Protein AF-A0A662C6M6-F1 (afdb_monomer_lite)

Sequence (100 aa):
MRVYSKEEIIEMEDLYALQELDVVYYQLSKGELGWLEFIKGKYSIADYVYSNLYNGILALERLEMSKVLDDDCKGFGKAAMLSDDSGLQRLFFWLYIEEE

Foldseek 3Di:
DDEDEFCRLLPDPDDVVCVPPQKHKYQDDPVNVVVLVVCPPPALLSVQQVVQADPRIGIDGLPVLQVRCCRGPVQPLADPPDDCSTSVRSVSNVSHDGDD

Secondary structure (DSSP, 8-state):
--EE-HHHHHH-S-SGGGTT-SEEEEE--HHHHHHHHHHTTT-HHHHHHHHTEETTEEEEEHHHHHHHHHHHHTTS---TT--TTSHHHHHHHHH-----

Radius of gyration: 12.36 Å; chains: 1; bounding box: 34×28×36 Å

pLDDT: mean 91.48, std 6.02, range [59.81, 97.94]

Structure (mmCIF, N/CA/C/O backbone):
data_AF-A0A662C6M6-F1
#
_entry.id   AF-A0A662C6M6-F1
#
loop_
_atom_site.group_PDB
_atom_site.id
_atom_site.type_symbol
_atom_site.label_atom_id
_atom_site.label_alt_id
_atom_site.label_comp_id
_atom_site.label_asym_id
_atom_site.label_entity_id
_atom_site.label_seq_id
_atom_site.pdbx_PDB_ins_code
_atom_site.Cartn_x
_atom_site.Cartn_y
_atom_site.Cartn_z
_atom_site.occupancy
_atom_site.B_iso_or_equiv
_atom_site.auth_seq_id
_atom_site.auth_comp_id
_atom_site.auth_asym_id
_atom_site.auth_atom_id
_atom_site.pdbx_PDB_model_num
ATOM 1 N N . MET A 1 1 ? 6.878 -17.802 3.343 1.00 78.88 1 MET A N 1
ATOM 2 C CA . MET A 1 1 ? 6.196 -16.497 3.259 1.00 78.88 1 MET A CA 1
ATOM 3 C C . MET A 1 1 ? 7.026 -15.488 4.034 1.00 78.88 1 MET A C 1
ATOM 5 O O . MET A 1 1 ? 7.129 -15.629 5.247 1.00 78.88 1 MET A O 1
ATOM 9 N N . ARG A 1 2 ? 7.700 -14.564 3.341 1.00 92.12 2 ARG A N 1
ATOM 10 C CA . ARG A 1 2 ? 8.445 -13.468 3.977 1.00 92.12 2 ARG A CA 1
ATOM 11 C C . ARG A 1 2 ? 7.505 -12.276 4.116 1.00 92.12 2 ARG A C 1
ATOM 13 O O . ARG A 1 2 ? 6.796 -11.980 3.164 1.00 92.12 2 ARG A O 1
ATOM 20 N N . VAL A 1 3 ? 7.500 -11.645 5.285 1.00 96.25 3 VAL A N 1
ATOM 21 C CA . VA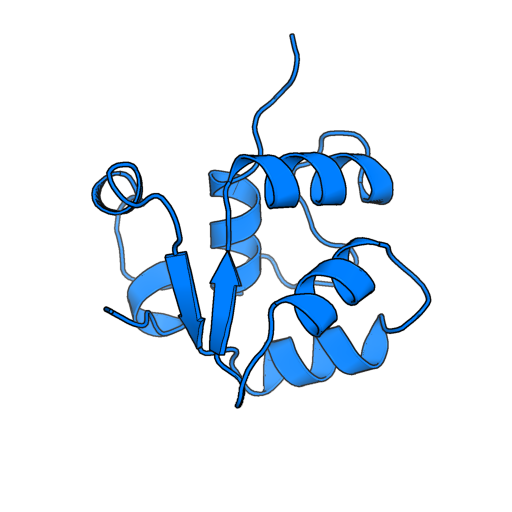L A 1 3 ? 6.732 -10.427 5.560 1.00 96.25 3 VAL A CA 1
ATOM 22 C C . VAL A 1 3 ? 7.724 -9.287 5.716 1.00 96.25 3 VAL A C 1
ATOM 24 O O . VAL A 1 3 ? 8.698 -9.449 6.446 1.00 96.25 3 VAL A O 1
ATOM 27 N N . TYR A 1 4 ? 7.478 -8.183 5.023 1.00 96.50 4 TYR A N 1
ATOM 28 C CA . TYR A 1 4 ? 8.319 -6.994 5.043 1.00 96.50 4 TYR A CA 1
ATOM 29 C C . TYR A 1 4 ? 7.746 -5.950 6.000 1.00 96.50 4 TYR A C 1
ATOM 31 O O . TYR A 1 4 ? 6.531 -5.732 6.019 1.00 96.50 4 TYR A O 1
ATOM 39 N N . SER A 1 5 ? 8.601 -5.299 6.786 1.00 95.69 5 SER A N 1
ATOM 40 C CA . SER A 1 5 ? 8.211 -4.137 7.590 1.00 95.69 5 SER A CA 1
ATOM 41 C C . SER A 1 5 ? 8.368 -2.822 6.822 1.00 95.69 5 SER A C 1
ATOM 43 O O . SER A 1 5 ? 8.997 -2.760 5.762 1.00 95.69 5 SER A O 1
ATOM 45 N N . LYS A 1 6 ? 7.823 -1.740 7.391 1.00 94.50 6 LYS A N 1
ATOM 46 C CA . LYS A 1 6 ? 8.042 -0.374 6.905 1.00 94.50 6 LYS A CA 1
ATOM 47 C C . LYS A 1 6 ? 9.533 -0.059 6.754 1.00 94.50 6 LYS A C 1
ATOM 49 O O . LYS A 1 6 ? 9.940 0.478 5.730 1.00 94.50 6 LYS A O 1
ATOM 54 N N . GLU A 1 7 ? 10.324 -0.368 7.776 1.00 94.12 7 GLU A N 1
ATOM 55 C CA . GLU A 1 7 ? 11.756 -0.072 7.834 1.00 94.12 7 GLU A CA 1
ATOM 56 C C . GLU A 1 7 ? 12.507 -0.819 6.732 1.00 94.12 7 GLU A C 1
ATOM 58 O O . GLU A 1 7 ? 13.239 -0.186 5.982 1.00 94.12 7 GLU A O 1
ATOM 63 N N . GLU A 1 8 ? 12.239 -2.118 6.544 1.00 94.56 8 GLU A N 1
ATOM 64 C CA . GLU A 1 8 ? 12.859 -2.898 5.464 1.00 94.56 8 GLU A CA 1
ATOM 65 C C . GLU A 1 8 ? 12.562 -2.298 4.085 1.00 94.56 8 GLU A C 1
ATOM 67 O O . GLU A 1 8 ? 13.468 -2.140 3.273 1.00 94.56 8 GLU A O 1
ATOM 72 N N . ILE A 1 9 ? 11.303 -1.935 3.820 1.00 95.06 9 ILE A N 1
ATOM 73 C CA . ILE A 1 9 ? 10.905 -1.354 2.533 1.00 95.06 9 ILE A CA 1
ATOM 74 C C . ILE A 1 9 ? 11.534 0.022 2.309 1.00 95.06 9 ILE A C 1
ATOM 76 O O . ILE A 1 9 ? 11.849 0.363 1.172 1.00 95.06 9 ILE A O 1
ATOM 80 N N . ILE A 1 10 ? 11.715 0.834 3.352 1.00 92.88 10 ILE A N 1
ATOM 81 C CA . ILE A 1 10 ? 12.326 2.168 3.241 1.00 92.88 10 ILE A CA 1
ATOM 82 C C . ILE A 1 10 ? 13.852 2.080 3.110 1.00 92.88 10 ILE A C 1
ATOM 84 O O . ILE A 1 10 ? 14.438 2.842 2.347 1.00 92.88 10 ILE A O 1
ATOM 88 N N . GLU A 1 11 ? 14.496 1.153 3.814 1.00 93.00 11 GLU A N 1
ATOM 89 C CA . GLU A 1 11 ? 15.955 0.991 3.805 1.00 93.00 11 GLU A CA 1
ATOM 90 C C . GLU A 1 11 ? 16.479 0.306 2.538 1.00 93.00 11 GLU A C 1
ATOM 92 O O . GLU A 1 11 ? 17.649 0.466 2.194 1.00 93.00 11 GLU A O 1
ATOM 97 N N . MET A 1 12 ? 15.627 -0.432 1.823 1.00 92.56 12 MET A N 1
ATOM 98 C CA . MET A 1 12 ? 15.964 -0.969 0.508 1.00 92.56 12 MET A CA 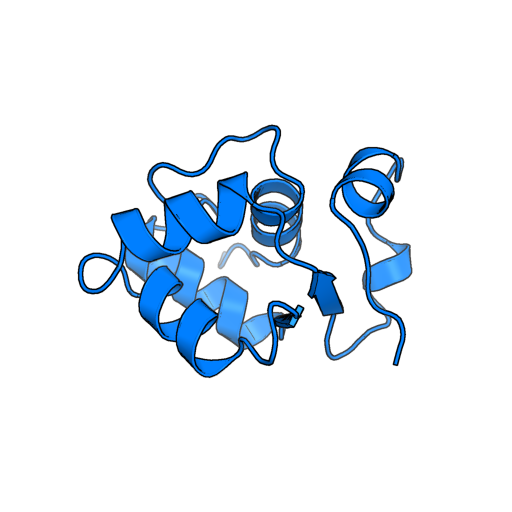1
ATOM 99 C C . MET A 1 12 ? 16.363 0.158 -0.454 1.00 92.56 12 MET A C 1
ATOM 101 O O . MET A 1 12 ? 15.641 1.145 -0.603 1.00 92.56 12 MET A O 1
ATOM 105 N N . GLU A 1 13 ? 17.502 0.003 -1.131 1.00 89.06 13 GLU A N 1
ATOM 106 C CA . GLU A 1 13 ? 17.947 0.943 -2.168 1.00 89.06 13 GLU A CA 1
ATOM 107 C C . GLU A 1 13 ? 16.940 0.964 -3.327 1.00 89.06 13 GLU A C 1
ATOM 109 O O . GLU A 1 13 ? 16.415 2.016 -3.692 1.00 89.06 13 GLU A O 1
ATOM 114 N N . ASP A 1 14 ? 16.561 -0.222 -3.800 1.00 91.00 14 ASP A N 1
ATOM 115 C CA . ASP A 1 14 ? 15.503 -0.449 -4.777 1.00 91.00 14 ASP A CA 1
ATOM 116 C C . ASP A 1 14 ? 14.628 -1.651 -4.386 1.00 91.00 14 ASP A C 1
ATOM 118 O O . ASP A 1 14 ? 14.912 -2.381 -3.436 1.00 91.00 14 ASP A O 1
ATOM 122 N N . LEU A 1 15 ? 13.532 -1.845 -5.120 1.00 92.25 15 LEU A N 1
ATOM 123 C CA . LEU A 1 15 ? 12.576 -2.927 -4.884 1.00 92.25 15 LEU A CA 1
ATOM 124 C C . LEU A 1 15 ? 12.679 -4.046 -5.938 1.00 92.25 15 LEU A C 1
ATOM 126 O O . LEU A 1 15 ? 11.762 -4.858 -6.051 1.00 92.25 15 LEU A O 1
ATOM 130 N N . TYR A 1 16 ? 13.777 -4.140 -6.704 1.00 89.31 16 TYR A N 1
ATOM 131 C CA . TYR A 1 16 ? 13.929 -5.173 -7.742 1.00 89.31 16 TYR A CA 1
ATOM 132 C C . TYR A 1 16 ? 13.886 -6.586 -7.170 1.00 89.31 16 TYR A C 1
ATOM 134 O O . TYR A 1 16 ? 13.331 -7.489 -7.790 1.00 89.31 16 TYR A O 1
ATOM 142 N N . ALA A 1 17 ? 14.387 -6.778 -5.949 1.00 87.12 17 ALA A N 1
ATOM 143 C CA . ALA A 1 17 ? 14.320 -8.065 -5.261 1.00 87.12 17 ALA A CA 1
ATOM 144 C C . ALA A 1 17 ? 12.881 -8.575 -5.043 1.00 87.12 17 ALA A C 1
ATOM 146 O O . ALA A 1 17 ? 12.688 -9.763 -4.792 1.00 87.12 17 ALA A O 1
ATOM 147 N N . LEU A 1 18 ? 11.875 -7.695 -5.120 1.00 89.88 18 LEU A N 1
ATOM 148 C CA . LEU A 1 18 ? 10.466 -8.059 -4.998 1.00 89.88 18 LEU A CA 1
ATOM 149 C C . LEU A 1 18 ? 9.843 -8.475 -6.339 1.00 89.88 18 LEU A C 1
ATOM 151 O O . LEU A 1 18 ? 8.747 -9.021 -6.340 1.00 89.88 18 LEU A O 1
ATOM 155 N N . GLN A 1 19 ? 10.506 -8.226 -7.475 1.00 86.44 19 GLN A N 1
ATOM 156 C CA . GLN A 1 19 ? 9.946 -8.464 -8.812 1.00 86.44 19 GLN A CA 1
ATOM 157 C C . GLN A 1 19 ? 9.669 -9.946 -9.091 1.00 86.44 19 GLN A C 1
ATOM 159 O O . GLN A 1 19 ? 8.729 -10.263 -9.810 1.00 86.44 19 GLN A O 1
ATOM 164 N N . GLU A 1 20 ? 10.450 -10.835 -8.482 1.00 85.25 20 GLU A N 1
ATOM 165 C CA . GLU A 1 20 ? 10.298 -12.292 -8.588 1.00 85.25 20 GLU A CA 1
ATOM 166 C C . GLU A 1 20 ? 9.176 -12.849 -7.688 1.00 85.25 20 GLU A C 1
ATOM 168 O O . GLU A 1 20 ? 8.981 -14.062 -7.614 1.00 85.25 20 GLU A O 1
ATOM 173 N N . LEU A 1 21 ? 8.472 -11.990 -6.940 1.00 87.31 21 LEU A N 1
ATOM 174 C CA . LEU A 1 21 ? 7.401 -12.395 -6.035 1.00 87.31 21 LEU A CA 1
ATOM 175 C C . LEU A 1 21 ? 6.035 -12.152 -6.679 1.00 87.31 21 LEU A C 1
ATOM 177 O O . LEU A 1 21 ? 5.703 -11.019 -7.019 1.00 87.31 21 LEU A O 1
ATOM 181 N N . ASP A 1 22 ? 5.209 -13.199 -6.734 1.00 88.44 22 ASP A N 1
ATOM 182 C CA . ASP A 1 22 ? 3.803 -13.083 -7.150 1.00 88.44 22 ASP A CA 1
ATOM 183 C C . ASP A 1 22 ? 2.994 -12.211 -6.175 1.00 88.44 22 ASP A C 1
ATOM 185 O O . ASP A 1 22 ? 2.093 -11.474 -6.567 1.00 88.44 22 ASP A O 1
ATOM 189 N N . VAL A 1 23 ? 3.317 -12.303 -4.879 1.00 93.81 23 VAL A N 1
ATOM 190 C CA . VAL A 1 23 ? 2.646 -11.569 -3.803 1.00 93.81 23 VAL A CA 1
ATOM 191 C C . VAL A 1 23 ? 3.677 -11.034 -2.817 1.00 93.81 23 VAL A C 1
ATOM 193 O O . VAL A 1 23 ? 4.495 -11.787 -2.276 1.00 93.81 23 VAL A O 1
ATOM 196 N N . VAL A 1 24 ? 3.599 -9.737 -2.524 1.00 95.44 24 VAL A N 1
ATOM 197 C CA . VAL A 1 24 ? 4.389 -9.093 -1.470 1.00 95.44 24 VAL A CA 1
ATOM 198 C C . VAL A 1 24 ? 3.557 -9.035 -0.194 1.00 95.44 24 VAL A C 1
ATOM 200 O O . VAL A 1 24 ? 2.466 -8.475 -0.178 1.00 95.44 24 VAL A O 1
ATOM 203 N N . TYR A 1 25 ? 4.071 -9.595 0.899 1.00 96.75 25 TYR A N 1
ATOM 204 C CA . TYR A 1 25 ? 3.413 -9.506 2.203 1.00 96.75 25 TYR A CA 1
ATOM 205 C C . TYR A 1 25 ? 4.036 -8.382 3.019 1.00 96.75 25 TYR A C 1
ATOM 207 O O . TYR A 1 25 ? 5.227 -8.425 3.321 1.00 96.75 25 TYR A O 1
ATOM 215 N N . TYR A 1 26 ? 3.237 -7.394 3.403 1.00 97.50 26 TYR A N 1
ATOM 216 C CA . TYR A 1 26 ? 3.703 -6.193 4.090 1.00 97.50 26 TYR A CA 1
ATOM 217 C C . TYR A 1 26 ? 2.980 -6.001 5.424 1.00 97.50 26 TYR A C 1
ATOM 219 O O . TYR A 1 26 ? 1.754 -6.041 5.495 1.00 97.50 26 TYR A O 1
ATOM 227 N N . GLN A 1 27 ? 3.733 -5.789 6.500 1.00 97.94 27 GLN A N 1
ATOM 228 C CA . GLN A 1 27 ? 3.181 -5.490 7.816 1.00 97.94 27 GLN A CA 1
ATOM 229 C C . GLN A 1 27 ? 2.839 -4.001 7.903 1.00 97.94 27 GLN A C 1
ATOM 231 O O . GLN A 1 27 ? 3.736 -3.161 7.978 1.00 97.94 27 GLN A O 1
ATOM 236 N N . LEU A 1 28 ? 1.544 -3.678 7.980 1.00 96.75 28 LEU A N 1
ATOM 237 C CA . LEU A 1 28 ? 1.110 -2.297 8.166 1.00 96.75 28 LEU A CA 1
ATOM 238 C C . LEU A 1 28 ? 1.595 -1.762 9.517 1.00 96.75 28 LEU A C 1
ATOM 240 O O . LEU A 1 28 ? 1.407 -2.385 10.570 1.00 96.75 28 LEU A O 1
ATOM 244 N N . SER A 1 29 ? 2.187 -0.574 9.482 1.00 96.19 29 SER A N 1
ATOM 245 C CA . SER A 1 29 ? 2.514 0.210 10.666 1.00 96.19 29 SER A CA 1
ATOM 246 C C . SER A 1 29 ? 1.250 0.790 11.308 1.00 96.19 29 SER A C 1
ATOM 248 O O . SER A 1 29 ? 0.187 0.896 10.694 1.00 96.19 29 SER A O 1
ATOM 250 N N . LYS A 1 30 ? 1.367 1.256 12.558 1.00 95.31 30 LYS A N 1
ATOM 251 C CA . LYS A 1 30 ? 0.252 1.924 13.258 1.00 95.31 30 LYS A CA 1
ATOM 252 C C . LYS A 1 30 ? -0.281 3.142 12.493 1.00 95.31 30 LYS A C 1
ATOM 254 O O . LYS A 1 30 ? -1.479 3.403 12.535 1.00 95.31 30 LYS A O 1
ATOM 259 N N . GLY A 1 31 ? 0.602 3.879 11.816 1.00 94.81 31 GLY A N 1
ATOM 260 C CA . GLY A 1 31 ? 0.222 5.042 11.014 1.00 94.81 31 GLY A CA 1
ATOM 261 C C . GLY A 1 31 ? -0.584 4.652 9.777 1.00 94.81 31 GLY A C 1
ATOM 262 O O . GLY A 1 31 ? -1.611 5.264 9.506 1.00 94.81 31 GLY A O 1
ATOM 263 N N . GLU A 1 32 ? -0.169 3.598 9.074 1.00 96.75 32 GLU A N 1
ATOM 264 C CA . GLU A 1 32 ? -0.871 3.095 7.885 1.00 96.75 32 GLU A CA 1
ATOM 265 C C . GLU A 1 32 ? -2.217 2.458 8.247 1.00 96.75 32 GLU A C 1
ATOM 267 O O . GLU A 1 32 ? -3.197 2.660 7.541 1.00 96.75 32 GLU A O 1
ATOM 272 N N . LEU A 1 33 ? -2.318 1.775 9.392 1.00 96.25 33 LEU A N 1
ATOM 273 C CA . LEU A 1 33 ? -3.611 1.314 9.910 1.00 96.25 33 LEU A CA 1
ATOM 274 C C . LEU A 1 33 ? -4.549 2.489 10.223 1.00 96.25 33 LEU A C 1
ATOM 276 O O . LEU A 1 33 ? -5.729 2.447 9.886 1.00 96.25 33 LEU A O 1
ATOM 280 N N . GLY A 1 34 ? -4.027 3.559 10.832 1.00 95.88 34 GLY A N 1
ATOM 281 C CA . GLY A 1 34 ? -4.800 4.778 11.080 1.00 95.88 34 GLY A CA 1
ATOM 282 C C . GLY A 1 34 ? -5.264 5.461 9.790 1.00 95.88 34 GLY A C 1
ATOM 283 O O . GLY A 1 34 ? -6.401 5.923 9.715 1.00 95.88 34 GLY A O 1
ATOM 284 N N . TRP A 1 35 ? -4.409 5.484 8.764 1.00 95.62 35 TRP A N 1
ATOM 285 C CA . TRP A 1 35 ? -4.772 5.945 7.424 1.00 95.62 35 TRP A CA 1
ATOM 286 C C . TRP A 1 35 ? -5.893 5.092 6.820 1.00 95.62 35 TRP A C 1
ATOM 288 O O . TRP A 1 35 ? -6.891 5.651 6.367 1.00 95.62 35 TRP A O 1
ATOM 298 N N . LEU A 1 36 ? -5.775 3.763 6.874 1.00 96.19 36 LEU A N 1
ATOM 299 C CA . LEU A 1 36 ? -6.763 2.844 6.311 1.00 96.19 36 LEU A CA 1
ATOM 300 C C . LEU A 1 36 ? -8.152 3.054 6.933 1.00 96.19 36 LEU A C 1
ATOM 302 O O . LEU A 1 36 ? -9.139 3.204 6.213 1.00 96.19 36 LEU A O 1
ATOM 306 N N . GLU A 1 37 ? -8.221 3.160 8.263 1.00 95.94 37 GLU A N 1
ATOM 307 C CA . GLU A 1 37 ? -9.472 3.476 8.965 1.00 95.94 37 GLU A CA 1
ATOM 308 C C . GLU A 1 37 ? -10.026 4.853 8.571 1.00 95.9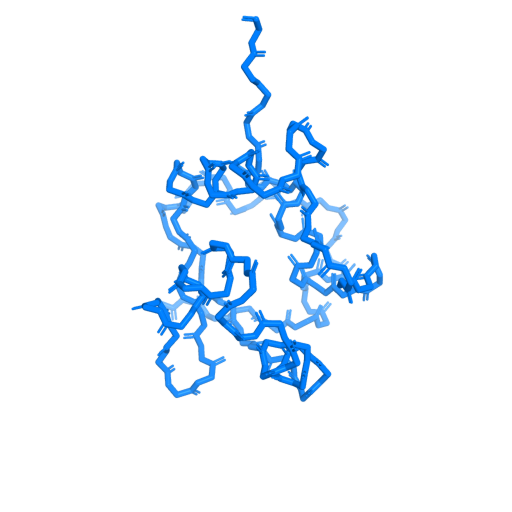4 37 GLU A C 1
ATOM 310 O O . GLU A 1 37 ? -11.238 5.028 8.435 1.00 95.94 37 GLU A O 1
ATOM 315 N N . PHE A 1 38 ? -9.155 5.841 8.347 1.00 95.69 38 PHE A N 1
ATOM 316 C CA . PHE A 1 38 ? -9.565 7.186 7.945 1.00 95.69 38 PHE A CA 1
ATOM 317 C C . PHE A 1 38 ? -10.181 7.232 6.539 1.00 95.69 38 PHE A C 1
ATOM 319 O O . PHE A 1 38 ? -11.106 8.022 6.294 1.00 95.69 38 PHE A O 1
ATOM 326 N N . ILE A 1 39 ? -9.681 6.414 5.612 1.00 94.00 39 ILE A N 1
ATOM 327 C CA . ILE A 1 39 ? -10.119 6.404 4.211 1.00 94.00 39 ILE A CA 1
ATOM 328 C C . ILE A 1 39 ? -11.201 5.361 3.898 1.00 94.00 39 ILE A C 1
ATOM 330 O O . ILE A 1 39 ? -11.709 5.319 2.777 1.00 94.00 39 ILE A O 1
ATOM 334 N N . LYS A 1 40 ? -11.585 4.551 4.888 1.00 94.19 40 LYS A N 1
ATOM 335 C CA . LYS A 1 40 ? -12.593 3.496 4.768 1.00 94.19 40 LYS A CA 1
ATOM 336 C C . LYS A 1 40 ? -13.886 3.979 4.105 1.00 94.19 40 LYS A C 1
ATOM 338 O O . LYS A 1 40 ? -14.488 4.963 4.540 1.00 94.19 40 LYS A O 1
ATOM 343 N N . GLY A 1 41 ? -14.322 3.251 3.074 1.00 91.94 41 GLY A N 1
ATOM 344 C CA . GLY A 1 41 ? -15.557 3.519 2.331 1.00 91.94 41 GLY A CA 1
ATOM 345 C C . GLY A 1 41 ? -15.534 4.785 1.467 1.00 91.94 41 GLY A C 1
ATOM 346 O O . GLY A 1 41 ? -16.593 5.218 1.018 1.00 91.94 41 GLY A O 1
ATOM 347 N N . LYS A 1 42 ? -14.364 5.410 1.272 1.00 92.50 42 LYS A N 1
ATOM 348 C CA . LYS A 1 42 ? -14.200 6.606 0.427 1.00 92.50 42 LYS A CA 1
ATOM 349 C C . LYS A 1 42 ? -13.444 6.327 -0.871 1.00 92.50 42 LYS A C 1
ATOM 351 O O . LYS A 1 42 ? -13.658 7.049 -1.836 1.00 92.50 42 LYS A O 1
ATOM 356 N N . TYR A 1 43 ? -12.558 5.334 -0.859 1.00 91.62 43 TYR A N 1
ATOM 357 C CA . TYR A 1 43 ? -11.618 5.030 -1.935 1.00 91.62 43 TYR A CA 1
ATOM 358 C C . TYR A 1 43 ? -11.516 3.513 -2.112 1.00 91.62 43 TYR A C 1
ATOM 360 O O . TYR A 1 43 ? -11.496 2.782 -1.117 1.00 91.62 43 TYR A O 1
ATOM 368 N N . SER A 1 44 ? -11.424 3.054 -3.355 1.00 91.81 44 SER A N 1
ATOM 369 C CA . SER A 1 44 ? -11.361 1.638 -3.740 1.00 91.81 44 SER A CA 1
ATOM 370 C C . SER A 1 44 ? -10.110 0.940 -3.187 1.00 91.81 44 SER A C 1
ATOM 372 O O . SER A 1 44 ? -10.144 -0.243 -2.850 1.00 91.81 44 SER A O 1
ATOM 374 N N . ILE A 1 45 ? -9.019 1.687 -2.990 1.00 93.44 45 ILE A N 1
ATOM 375 C CA . ILE A 1 45 ? -7.785 1.247 -2.335 1.00 93.44 45 ILE A CA 1
ATOM 376 C C . ILE A 1 45 ? -8.036 0.822 -0.895 1.00 93.44 45 ILE A C 1
ATOM 378 O O . ILE A 1 45 ? -7.429 -0.140 -0.433 1.00 93.44 45 ILE A O 1
ATOM 382 N N . ALA A 1 46 ? -8.967 1.474 -0.190 1.00 94.38 46 ALA A N 1
ATOM 383 C CA . ALA A 1 46 ? -9.344 1.037 1.147 1.00 94.38 46 ALA A CA 1
ATOM 384 C C . ALA A 1 46 ? -9.981 -0.354 1.086 1.00 94.38 46 ALA A C 1
ATOM 386 O O . ALA A 1 46 ? -9.609 -1.234 1.859 1.00 94.38 46 ALA A O 1
ATOM 387 N N . ASP A 1 47 ? -10.904 -0.562 0.146 1.00 94.31 47 ASP A N 1
ATOM 388 C CA . ASP A 1 47 ? -11.639 -1.819 -0.001 1.00 94.31 47 ASP A CA 1
ATOM 389 C C . ASP A 1 47 ? -10.708 -2.969 -0.405 1.00 94.31 47 ASP A C 1
ATOM 391 O O . ASP A 1 47 ? -10.791 -4.063 0.166 1.00 94.31 47 ASP A O 1
ATOM 395 N N . TYR A 1 48 ? -9.762 -2.709 -1.314 1.00 95.00 48 TYR A N 1
ATOM 396 C CA . TYR A 1 48 ? -8.714 -3.666 -1.661 1.00 95.00 48 TYR A CA 1
ATOM 397 C C . TYR A 1 48 ? -7.850 -4.014 -0.450 1.00 95.00 48 TYR A C 1
ATOM 399 O O . TYR A 1 48 ? -7.655 -5.195 -0.150 1.00 95.00 48 TYR A O 1
ATOM 407 N N . VAL A 1 49 ? -7.339 -2.998 0.259 1.00 95.56 49 VAL A N 1
ATOM 408 C CA . VAL A 1 49 ? -6.454 -3.215 1.407 1.00 95.56 49 VAL A CA 1
ATOM 409 C C . VAL A 1 49 ? -7.193 -4.011 2.478 1.00 95.56 49 VAL A C 1
ATOM 411 O O . VAL A 1 49 ? -6.646 -4.997 2.953 1.00 95.56 49 VAL A O 1
ATOM 414 N N . TYR A 1 50 ? -8.445 -3.679 2.811 1.00 95.75 50 TYR A N 1
ATOM 415 C CA . TYR A 1 50 ? -9.233 -4.455 3.776 1.00 95.75 50 TYR A CA 1
ATOM 416 C C . TYR A 1 50 ? -9.470 -5.902 3.342 1.00 95.75 50 TYR A C 1
ATOM 418 O O . TYR A 1 50 ? -9.396 -6.799 4.181 1.00 95.75 50 TYR A O 1
ATOM 426 N N . SER A 1 51 ? -9.744 -6.137 2.058 1.00 95.88 51 SER A N 1
ATOM 427 C CA . SER A 1 51 ? -10.010 -7.485 1.534 1.00 95.88 51 SER A CA 1
ATOM 428 C C . SER A 1 51 ? -8.769 -8.382 1.562 1.00 95.88 51 SER A C 1
ATOM 430 O O . SER A 1 51 ? -8.897 -9.599 1.674 1.00 95.88 51 SER A O 1
ATOM 432 N N . ASN A 1 52 ? -7.579 -7.778 1.520 1.00 96.56 52 ASN A N 1
ATOM 433 C CA . ASN A 1 52 ? -6.290 -8.469 1.505 1.00 96.56 52 ASN A CA 1
ATOM 434 C C . ASN A 1 52 ? -5.499 -8.344 2.822 1.00 96.56 52 ASN A C 1
ATOM 436 O O . ASN A 1 52 ? -4.342 -8.769 2.898 1.00 96.56 52 ASN A O 1
ATOM 440 N N . LEU A 1 53 ? -6.099 -7.769 3.869 1.00 97.00 53 LEU A N 1
ATOM 441 C CA . LEU A 1 53 ? -5.464 -7.570 5.171 1.00 97.00 53 LEU A CA 1
ATOM 442 C C . LEU A 1 53 ? -5.839 -8.692 6.142 1.00 97.00 53 LEU A C 1
ATOM 444 O O . LEU A 1 53 ? -6.998 -8.850 6.523 1.00 97.00 53 LEU A O 1
ATOM 448 N N . TYR A 1 54 ? -4.836 -9.415 6.637 1.00 95.75 54 TYR A N 1
ATOM 449 C CA . TYR A 1 54 ? -5.011 -10.447 7.655 1.00 95.75 54 TYR A CA 1
ATOM 450 C C . TYR A 1 54 ? -4.059 -10.225 8.831 1.00 95.75 54 TYR A C 1
ATOM 452 O O . TYR A 1 54 ? -2.841 -10.241 8.675 1.00 95.75 54 TYR A O 1
ATOM 460 N N . ASN A 1 55 ? -4.608 -10.008 10.031 1.00 94.44 55 ASN A N 1
ATOM 461 C CA . ASN A 1 55 ? -3.838 -9.728 11.254 1.00 94.44 55 ASN A CA 1
ATOM 462 C C . ASN A 1 55 ? -2.805 -8.591 11.097 1.00 94.44 55 ASN A C 1
ATOM 464 O O . ASN A 1 55 ? -1.715 -8.646 11.659 1.00 94.44 55 ASN A O 1
ATOM 468 N N . GLY A 1 56 ? -3.147 -7.553 10.326 1.00 94.94 56 GLY A N 1
ATOM 469 C CA . GLY A 1 56 ? -2.259 -6.418 10.052 1.00 94.94 56 GLY A CA 1
ATOM 470 C C . GLY A 1 56 ? -1.231 -6.660 8.938 1.00 94.94 56 GLY A C 1
ATOM 471 O O . GLY A 1 56 ? -0.490 -5.738 8.608 1.00 94.94 56 GLY A O 1
ATOM 472 N N . ILE A 1 57 ? -1.199 -7.858 8.349 1.00 97.25 57 ILE A N 1
ATOM 473 C CA . ILE A 1 57 ? -0.350 -8.207 7.209 1.00 97.25 57 ILE A CA 1
ATOM 474 C C . ILE A 1 57 ? -1.177 -8.077 5.935 1.00 97.25 57 ILE A C 1
ATOM 476 O O . ILE A 1 57 ? -2.183 -8.766 5.767 1.00 97.25 57 ILE A O 1
ATOM 480 N N . LEU A 1 58 ? -0.757 -7.180 5.056 1.00 97.38 58 LEU A N 1
ATOM 481 C CA . LEU A 1 58 ? -1.358 -6.944 3.756 1.00 97.38 58 LEU A CA 1
ATOM 482 C C . LEU A 1 58 ? -0.700 -7.849 2.714 1.00 97.38 58 LEU A C 1
ATOM 484 O O . LEU A 1 58 ? 0.526 -7.855 2.597 1.00 97.38 58 LEU A O 1
ATOM 488 N N . ALA A 1 59 ? -1.507 -8.588 1.961 1.00 96.88 59 ALA A N 1
ATOM 489 C CA . ALA A 1 59 ? -1.069 -9.281 0.756 1.00 96.88 59 ALA A CA 1
ATOM 490 C C . ALA A 1 59 ? -1.237 -8.354 -0.458 1.00 96.88 59 ALA A C 1
ATOM 492 O O . ALA A 1 59 ? -2.329 -7.858 -0.715 1.00 96.88 59 ALA A O 1
ATOM 493 N N . LEU A 1 60 ? -0.148 -8.096 -1.177 1.00 94.75 60 LEU A N 1
ATOM 494 C CA . LEU A 1 60 ? -0.117 -7.221 -2.344 1.00 94.75 60 LEU A CA 1
ATOM 495 C C . LEU A 1 60 ? 0.149 -8.047 -3.597 1.00 94.75 60 LEU A C 1
ATOM 497 O O . LEU A 1 60 ? 1.267 -8.524 -3.789 1.00 94.75 60 LEU A O 1
ATOM 501 N N . GLU A 1 61 ? -0.870 -8.190 -4.437 1.00 93.50 61 GLU A N 1
ATOM 502 C CA . GLU A 1 61 ? -0.738 -8.711 -5.800 1.00 93.50 61 GLU A CA 1
ATOM 503 C C . GLU A 1 61 ? -0.599 -7.523 -6.762 1.00 93.50 61 GLU A C 1
ATOM 505 O O . GLU A 1 61 ? -1.296 -6.514 -6.624 1.00 93.50 61 GLU A O 1
ATOM 510 N N . ARG A 1 62 ? 0.352 -7.603 -7.697 1.00 90.38 62 ARG A N 1
ATOM 511 C CA . ARG A 1 62 ? 0.767 -6.461 -8.520 1.00 90.38 62 ARG A CA 1
ATOM 512 C C . ARG A 1 62 ? -0.338 -5.965 -9.444 1.00 90.38 62 ARG A C 1
ATOM 514 O O . ARG A 1 62 ? -0.575 -4.758 -9.490 1.00 90.38 62 ARG A O 1
ATOM 521 N N . LEU A 1 63 ? -0.974 -6.859 -10.195 1.00 90.06 63 LEU A N 1
ATOM 522 C CA . LEU A 1 63 ? -1.939 -6.471 -11.223 1.00 90.06 63 LEU A CA 1
ATOM 523 C C . LEU A 1 63 ? -3.196 -5.864 -10.599 1.00 90.06 63 LEU A C 1
ATOM 525 O O . LEU A 1 63 ? -3.655 -4.804 -11.030 1.00 90.06 63 LEU A O 1
ATOM 529 N N . GLU A 1 64 ? -3.726 -6.499 -9.555 1.00 91.75 64 GLU A N 1
ATOM 530 C CA . GLU A 1 64 ? -4.891 -5.990 -8.839 1.00 91.75 64 GLU A CA 1
ATOM 531 C C . GLU A 1 64 ? -4.590 -4.653 -8.154 1.00 91.75 64 GLU A C 1
ATOM 533 O O . GLU A 1 64 ? -5.383 -3.718 -8.269 1.00 91.75 64 GLU A O 1
ATOM 538 N N . MET A 1 65 ? -3.429 -4.525 -7.498 1.00 91.88 65 MET A N 1
ATOM 539 C CA . MET A 1 65 ? -3.038 -3.278 -6.838 1.00 91.88 65 MET A CA 1
ATOM 540 C C . MET A 1 65 ? -2.897 -2.124 -7.835 1.00 91.88 65 MET A C 1
ATOM 542 O O . MET A 1 65 ? -3.408 -1.033 -7.588 1.00 91.88 65 MET A O 1
ATOM 546 N N . SER A 1 66 ? -2.240 -2.362 -8.975 1.00 91.06 66 SER A N 1
ATOM 547 C CA . SER A 1 66 ? -2.066 -1.344 -10.014 1.00 91.06 66 SER A CA 1
ATOM 548 C C . SER A 1 66 ? -3.404 -0.780 -10.484 1.00 91.06 66 SER A C 1
ATOM 550 O O . SER A 1 66 ? -3.583 0.435 -10.535 1.00 91.06 66 SER A O 1
ATOM 552 N N . LYS A 1 67 ? -4.363 -1.667 -10.768 1.00 90.12 67 LYS A N 1
ATOM 553 C CA . LYS A 1 67 ? -5.698 -1.276 -11.218 1.00 90.12 67 LYS A CA 1
ATOM 554 C C . LYS A 1 67 ? -6.431 -0.429 -10.177 1.00 90.12 67 LYS A C 1
ATOM 556 O O . LYS A 1 67 ? -7.024 0.589 -10.509 1.00 90.12 67 LYS A O 1
ATOM 561 N N . VAL A 1 68 ? -6.364 -0.830 -8.910 1.00 91.56 68 VAL A N 1
ATOM 562 C CA . VAL A 1 68 ? -7.044 -0.114 -7.824 1.00 91.56 68 VAL A CA 1
ATOM 563 C C . VAL A 1 68 ? -6.437 1.275 -7.589 1.00 91.56 68 VAL A C 1
ATOM 565 O O . VAL A 1 68 ? -7.163 2.226 -7.299 1.00 91.56 68 VAL A O 1
ATOM 568 N N . LEU A 1 69 ? -5.116 1.417 -7.739 1.00 90.31 69 LEU A N 1
ATOM 569 C CA . LEU A 1 69 ? -4.449 2.721 -7.672 1.00 90.31 69 LEU A CA 1
ATOM 570 C C . LEU A 1 69 ? -4.890 3.649 -8.810 1.00 90.31 69 LEU A C 1
ATOM 572 O O . LEU A 1 69 ? -5.034 4.854 -8.588 1.00 90.31 69 LEU A O 1
ATOM 576 N N . ASP A 1 70 ? -5.117 3.102 -10.004 1.00 89.44 70 ASP A N 1
ATOM 577 C CA . ASP A 1 70 ? -5.614 3.876 -11.139 1.00 89.44 70 ASP A CA 1
ATOM 578 C C . ASP A 1 70 ? -7.069 4.333 -10.940 1.00 89.44 70 ASP A C 1
ATOM 580 O O . ASP A 1 70 ? -7.379 5.512 -11.132 1.00 89.44 70 ASP A O 1
ATOM 584 N N . ASP A 1 71 ? -7.936 3.448 -10.438 1.00 87.50 71 ASP A N 1
ATOM 585 C CA . ASP A 1 71 ? -9.348 3.757 -10.172 1.00 87.50 71 ASP A CA 1
ATOM 586 C C . ASP A 1 71 ? -9.517 4.964 -9.223 1.00 87.50 71 ASP A C 1
ATOM 588 O O . ASP A 1 71 ? -10.384 5.820 -9.438 1.00 87.50 71 ASP A O 1
ATOM 592 N N . ASP A 1 72 ? -8.670 5.078 -8.193 1.00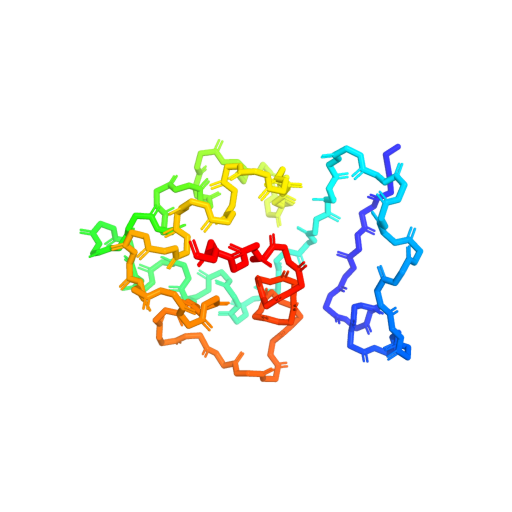 86.12 72 ASP A N 1
ATOM 593 C CA . ASP A 1 72 ? -8.750 6.168 -7.212 1.00 86.12 72 ASP A CA 1
ATOM 594 C C . ASP A 1 72 ? -7.932 7.410 -7.582 1.00 86.12 72 ASP A C 1
ATOM 596 O O . ASP A 1 72 ? -8.310 8.533 -7.228 1.00 86.12 72 ASP A O 1
ATOM 600 N N . CYS A 1 73 ? -6.795 7.229 -8.258 1.00 81.44 73 CYS A N 1
ATOM 601 C CA . CYS A 1 73 ? -5.803 8.283 -8.450 1.00 81.44 73 CYS A CA 1
ATOM 602 C C . CYS A 1 73 ? -5.370 8.480 -9.908 1.00 81.44 73 CYS A C 1
ATOM 604 O O . CYS A 1 73 ? -4.349 9.124 -10.122 1.00 81.44 73 CYS A O 1
ATOM 606 N N . LYS A 1 74 ? -6.136 8.006 -10.901 1.00 80.94 74 LYS A N 1
ATOM 607 C CA . LYS A 1 74 ? -5.995 8.313 -12.343 1.00 80.94 74 LYS A CA 1
ATOM 608 C C . LYS A 1 74 ? -4.547 8.326 -12.841 1.00 80.94 74 LYS A C 1
ATOM 610 O O . LYS A 1 74 ? -4.078 9.322 -13.394 1.00 80.94 74 LYS A O 1
ATOM 615 N N . GLY A 1 75 ? -3.838 7.250 -12.555 1.00 73.00 75 GLY A N 1
ATOM 616 C CA . GLY A 1 75 ? -2.514 6.987 -13.083 1.00 73.00 75 GLY A CA 1
ATOM 617 C C . GLY A 1 75 ? -1.338 7.582 -12.315 1.00 73.00 75 GLY A C 1
ATOM 618 O O . GLY A 1 75 ? -0.200 7.483 -12.760 1.00 73.00 75 GLY A O 1
ATOM 619 N N . PHE A 1 76 ? -1.565 8.169 -11.136 1.00 80.81 76 PHE A N 1
ATOM 620 C CA . PHE A 1 76 ? -0.469 8.664 -10.290 1.00 80.81 76 PHE A CA 1
ATOM 621 C C . PHE A 1 76 ? 0.218 7.570 -9.451 1.00 80.81 76 PHE A C 1
ATOM 623 O O . PHE A 1 76 ? 1.165 7.881 -8.728 1.00 80.81 76 PHE A O 1
ATOM 630 N N . GLY A 1 77 ? -0.272 6.321 -9.474 1.00 82.94 77 GLY A N 1
ATOM 631 C CA . GLY A 1 77 ? 0.269 5.222 -8.656 1.00 82.94 77 GLY A CA 1
ATOM 632 C C . GLY A 1 77 ? 0.255 5.510 -7.150 1.00 82.94 77 GLY A C 1
ATOM 633 O O . GLY A 1 77 ? 1.065 4.976 -6.391 1.00 82.94 77 GLY A O 1
ATOM 634 N N . LYS A 1 78 ? -0.631 6.414 -6.711 1.00 88.38 78 LYS A N 1
ATOM 635 C CA . LYS A 1 78 ? -0.624 6.999 -5.372 1.00 88.38 78 LYS A CA 1
ATOM 636 C C . LYS A 1 78 ? -1.904 6.687 -4.622 1.00 88.38 78 LYS A C 1
ATOM 638 O O . LYS A 1 78 ? -2.980 6.716 -5.203 1.00 88.38 78 LYS A O 1
ATOM 643 N N . ALA A 1 79 ? -1.798 6.474 -3.316 1.00 90.62 79 ALA A N 1
ATOM 644 C CA . ALA A 1 79 ? -2.973 6.402 -2.473 1.00 90.62 79 ALA A CA 1
ATOM 645 C C . ALA A 1 79 ? -3.299 7.771 -1.866 1.00 90.62 79 ALA A C 1
ATOM 647 O O . ALA A 1 79 ? -2.443 8.475 -1.321 1.00 90.62 79 ALA A O 1
ATOM 648 N N . ALA A 1 80 ? -4.571 8.156 -1.946 1.00 88.19 80 ALA A N 1
ATOM 649 C CA . ALA A 1 80 ? -5.034 9.424 -1.408 1.00 88.19 80 ALA A CA 1
ATOM 650 C C . ALA A 1 80 ? -4.768 9.518 0.105 1.00 88.19 80 ALA A C 1
ATOM 652 O O . ALA A 1 80 ? -5.049 8.593 0.869 1.00 88.19 80 ALA A O 1
ATOM 653 N N . MET A 1 81 ? -4.265 10.676 0.549 1.00 89.19 81 MET A N 1
ATOM 654 C CA . MET A 1 81 ? -4.008 10.991 1.964 1.00 89.19 81 MET A CA 1
ATOM 655 C C . MET A 1 81 ? -2.986 10.077 2.665 1.00 89.19 81 MET A C 1
ATOM 657 O O . MET A 1 81 ? -2.864 10.137 3.890 1.00 89.19 81 MET A O 1
ATOM 661 N N . LEU A 1 82 ? -2.246 9.253 1.918 1.00 92.69 82 LEU A N 1
ATOM 662 C CA . LEU A 1 82 ? -1.126 8.482 2.441 1.00 92.69 82 LEU A CA 1
ATOM 663 C C . LEU A 1 82 ? 0.168 9.299 2.314 1.00 92.69 82 LEU A C 1
ATOM 665 O O . LEU A 1 82 ? 0.375 10.024 1.342 1.00 92.69 82 LEU A O 1
ATOM 669 N N . SER A 1 83 ? 1.026 9.222 3.329 1.00 90.31 83 SER A N 1
ATOM 670 C CA . SER A 1 83 ? 2.320 9.910 3.322 1.00 90.31 83 SER A CA 1
ATOM 671 C C . SER A 1 83 ? 3.294 9.220 2.368 1.00 90.31 83 SER A C 1
ATOM 673 O O . SER A 1 83 ? 3.416 7.994 2.400 1.00 90.31 83 SER A O 1
ATOM 675 N N . ASP A 1 84 ? 4.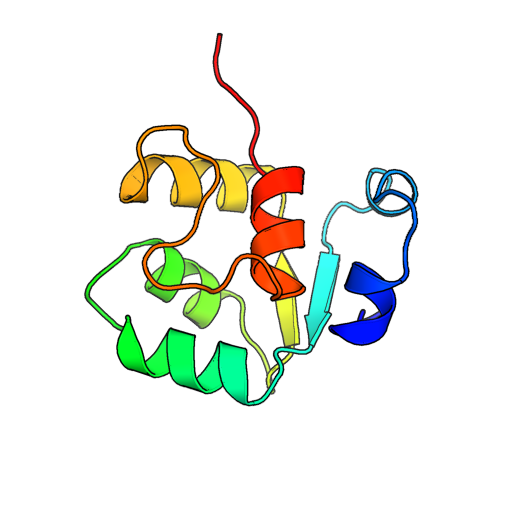037 10.011 1.591 1.00 85.56 84 ASP A N 1
ATOM 676 C CA . ASP A 1 84 ? 5.095 9.513 0.699 1.00 85.56 84 ASP A CA 1
ATOM 677 C C . ASP A 1 84 ? 6.263 8.870 1.465 1.00 85.56 84 ASP A C 1
ATOM 679 O O . ASP A 1 84 ? 6.941 8.002 0.927 1.00 85.56 84 ASP A O 1
ATOM 683 N N . ASP A 1 85 ? 6.426 9.195 2.752 1.00 87.62 85 ASP A N 1
ATOM 684 C CA . ASP A 1 85 ? 7.423 8.588 3.646 1.00 87.62 85 ASP A CA 1
ATOM 685 C C . ASP A 1 85 ? 6.938 7.260 4.274 1.00 87.62 85 ASP A C 1
ATOM 687 O O . ASP A 1 85 ? 7.543 6.724 5.213 1.00 87.62 85 ASP A O 1
ATOM 691 N N . SER A 1 86 ? 5.789 6.738 3.832 1.00 92.81 86 SER A N 1
ATOM 692 C CA . SER A 1 86 ? 5.299 5.426 4.256 1.00 92.81 86 SER A CA 1
ATOM 693 C C . SER A 1 86 ? 5.865 4.319 3.367 1.00 92.81 86 SER A C 1
ATOM 695 O O . SER A 1 86 ? 5.980 4.470 2.150 1.00 92.81 86 SER A O 1
ATOM 697 N N . GLY A 1 87 ? 6.189 3.174 3.977 1.00 94.25 87 GLY A N 1
ATOM 698 C CA . GLY A 1 87 ? 6.616 1.999 3.216 1.00 94.25 87 GLY A CA 1
ATOM 699 C C . GLY A 1 87 ? 5.504 1.527 2.278 1.00 94.25 87 GLY A C 1
ATOM 700 O O . GLY A 1 87 ? 5.773 1.136 1.145 1.00 94.25 87 GLY A O 1
ATOM 701 N N . LEU A 1 88 ? 4.245 1.671 2.703 1.00 95.56 88 LEU A N 1
ATOM 702 C CA . LEU A 1 88 ? 3.085 1.342 1.886 1.00 95.56 88 LEU A CA 1
ATOM 703 C C . LEU A 1 88 ? 2.981 2.210 0.623 1.00 95.56 88 LEU A C 1
ATOM 705 O O . LEU A 1 88 ? 2.771 1.671 -0.459 1.00 95.56 88 LEU A O 1
ATOM 709 N N . GLN A 1 89 ? 3.181 3.529 0.723 1.00 94.88 89 GLN A N 1
ATOM 710 C CA . GLN A 1 89 ? 3.136 4.413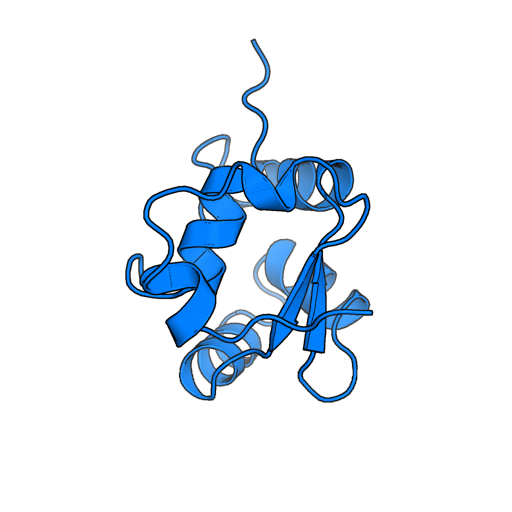 -0.448 1.00 94.88 89 GLN A CA 1
ATOM 711 C C . GLN A 1 89 ? 4.279 4.117 -1.422 1.00 94.88 89 GLN A C 1
ATOM 713 O O . GLN A 1 89 ? 4.073 4.122 -2.636 1.00 94.88 89 GLN A O 1
ATOM 718 N N . ARG A 1 90 ? 5.467 3.788 -0.902 1.00 94.81 90 ARG A N 1
ATOM 719 C CA . ARG A 1 90 ? 6.590 3.330 -1.728 1.00 94.81 90 ARG A CA 1
ATOM 720 C C . ARG A 1 90 ? 6.254 2.037 -2.482 1.00 94.81 90 ARG A C 1
ATOM 722 O O . ARG A 1 90 ? 6.558 1.937 -3.668 1.00 94.81 90 ARG A O 1
ATOM 729 N N . LEU A 1 91 ? 5.609 1.072 -1.822 1.00 94.75 91 LEU A N 1
ATOM 730 C CA . LEU A 1 91 ? 5.145 -0.161 -2.468 1.00 94.75 91 LEU A CA 1
ATOM 731 C C . LEU A 1 91 ? 4.088 0.117 -3.537 1.00 94.75 91 LEU A C 1
ATOM 733 O O . LEU A 1 91 ? 4.172 -0.452 -4.618 1.00 94.75 91 LEU A O 1
ATOM 737 N N . PHE A 1 92 ? 3.133 1.008 -3.272 1.00 94.62 92 PHE A N 1
ATOM 738 C CA . PHE A 1 92 ? 2.111 1.384 -4.250 1.00 94.62 92 PHE A CA 1
ATOM 739 C C . PHE A 1 92 ? 2.719 1.977 -5.521 1.00 94.62 92 PHE A C 1
ATOM 741 O O . PHE A 1 92 ? 2.396 1.509 -6.610 1.00 94.62 92 PHE A O 1
ATOM 748 N N . PHE A 1 93 ? 3.673 2.904 -5.390 1.00 92.56 93 PHE A N 1
ATOM 749 C CA . PHE A 1 93 ? 4.384 3.445 -6.551 1.00 92.56 93 PHE A CA 1
ATOM 750 C C . PHE A 1 93 ? 5.107 2.365 -7.361 1.00 92.56 93 PHE A C 1
ATOM 752 O O . PHE A 1 93 ? 5.160 2.449 -8.580 1.00 92.56 93 PHE A O 1
ATOM 759 N N . TRP A 1 94 ? 5.667 1.354 -6.697 1.00 92.25 94 TRP A N 1
ATOM 760 C CA . TRP A 1 94 ? 6.403 0.281 -7.368 1.00 92.25 94 TRP A CA 1
ATOM 761 C C . TRP A 1 94 ? 5.507 -0.793 -8.007 1.00 92.25 94 TRP A C 1
ATOM 763 O O . TRP A 1 94 ? 5.894 -1.424 -8.996 1.00 92.25 94 TRP A O 1
ATOM 773 N N . LEU A 1 95 ? 4.331 -1.038 -7.426 1.00 91.12 95 LEU A N 1
ATOM 774 C CA . LEU A 1 95 ? 3.352 -1.996 -7.943 1.00 91.12 95 LEU A CA 1
ATOM 775 C C . LEU A 1 95 ? 2.540 -1.423 -9.102 1.00 91.12 95 LEU A C 1
ATOM 777 O O . LEU A 1 95 ? 2.079 -2.199 -9.935 1.00 91.12 95 LEU A O 1
ATOM 781 N N . TYR A 1 96 ? 2.380 -0.100 -9.155 1.00 92.00 96 TYR A N 1
ATOM 782 C CA . TYR A 1 96 ? 1.680 0.575 -10.235 1.00 92.00 96 TYR A CA 1
ATOM 783 C C . TYR A 1 96 ? 2.368 0.335 -11.588 1.00 92.00 96 TYR A C 1
ATOM 785 O O . TYR A 1 96 ? 3.583 0.471 -11.734 1.00 92.00 96 TYR A O 1
ATOM 793 N N . ILE A 1 97 ? 1.560 -0.044 -12.569 1.00 88.56 97 ILE A N 1
ATOM 794 C CA . ILE A 1 97 ? 1.917 -0.256 -13.964 1.00 88.56 97 ILE A CA 1
ATOM 795 C C . ILE A 1 97 ? 1.241 0.869 -14.738 1.00 88.56 97 ILE A C 1
ATOM 797 O O . ILE A 1 97 ? 0.017 0.966 -14.753 1.00 88.56 97 ILE A O 1
ATOM 801 N N . GLU A 1 98 ? 2.049 1.718 -15.359 1.00 81.12 98 GLU A N 1
ATOM 802 C CA . GLU A 1 98 ? 1.556 2.764 -16.247 1.00 81.12 98 GLU A CA 1
ATOM 803 C C . GLU A 1 98 ? 1.022 2.112 -17.533 1.00 81.12 98 GLU A C 1
ATOM 805 O O . GLU A 1 98 ? 1.748 1.371 -18.199 1.00 81.12 98 GLU A O 1
ATOM 810 N N . GLU A 1 99 ? -0.256 2.333 -17.854 1.00 68.88 99 GLU A N 1
ATOM 811 C CA . GLU A 1 99 ? -0.806 1.955 -19.160 1.00 68.88 99 GLU A CA 1
ATOM 812 C C . GLU A 1 99 ? -0.381 3.006 -20.205 1.00 68.88 99 GLU A C 1
ATOM 814 O O . GLU A 1 99 ? -0.616 4.200 -20.007 1.00 68.88 99 GLU A O 1
ATOM 819 N N . GLU A 1 100 ? 0.280 2.565 -21.286 1.00 59.81 100 GLU A N 1
ATOM 820 C CA . GLU A 1 100 ? 0.677 3.399 -22.444 1.00 59.81 100 GLU A CA 1
ATOM 821 C C . GLU A 1 100 ? -0.511 3.853 -23.310 1.00 59.81 100 GLU A C 1
ATOM 823 O O . GLU A 1 100 ? -1.429 3.035 -23.566 1.00 59.81 100 GLU A O 1
#